Protein AF-A0AAP2HG99-F1 (afdb_monomer)

Radius of gyration: 21.65 Å; Cα contacts (8 Å, |Δi|>4): 70; chains: 1; bounding box: 64×40×66 Å

Sequence (108 aa):
MENLTDHTPEPSRGSPALRGFCLAWVVFIAAYWTVTSIDPIRNLFWRGYFFLAPPIAVVAVAGFFAVRGEKRFAGGMFAGLVSVMCVIVYLLFSLFFGNSQPIVNGWK

Structure (mmCIF, N/CA/C/O backbone):
data_AF-A0AAP2HG99-F1
#
_entry.id   AF-A0AAP2HG99-F1
#
loop_
_atom_site.group_PDB
_atom_site.id
_atom_site.type_symbol
_atom_site.label_atom_id
_atom_site.label_alt_i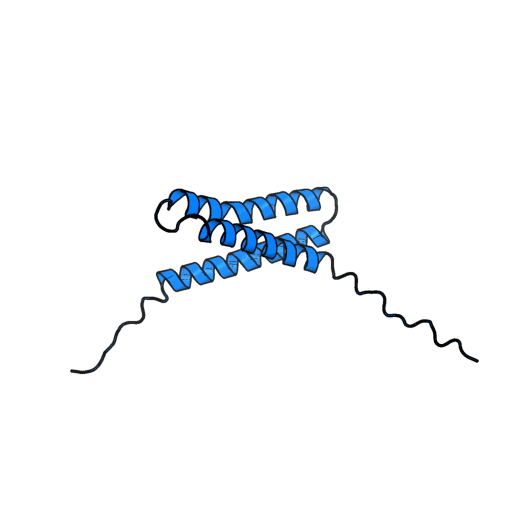d
_atom_site.label_comp_id
_atom_site.label_asym_id
_atom_site.label_entity_id
_atom_site.label_seq_id
_atom_site.pdbx_PDB_ins_code
_atom_site.Cartn_x
_atom_site.Cartn_y
_atom_site.Cartn_z
_atom_site.occupancy
_atom_site.B_iso_or_equiv
_atom_site.auth_seq_id
_atom_site.auth_comp_id
_atom_site.auth_asym_id
_atom_site.auth_atom_id
_atom_site.pdbx_PDB_model_num
ATOM 1 N N . MET A 1 1 ? -20.085 -29.067 43.316 1.00 38.84 1 MET A N 1
ATOM 2 C CA . MET A 1 1 ? -19.707 -29.362 41.920 1.00 38.84 1 MET A CA 1
ATOM 3 C C . MET A 1 1 ? -19.522 -28.027 41.237 1.00 38.84 1 MET A C 1
ATOM 5 O O . MET A 1 1 ? -20.507 -27.357 40.957 1.00 38.84 1 MET A O 1
ATOM 9 N N . GLU A 1 2 ? -18.275 -27.584 41.125 1.00 46.31 2 GLU A N 1
ATOM 10 C CA . GLU A 1 2 ? -17.932 -26.322 40.471 1.00 46.31 2 GLU A CA 1
ATOM 11 C C . GLU A 1 2 ? -18.121 -26.489 38.961 1.00 46.31 2 GLU A C 1
ATOM 13 O O . GLU A 1 2 ? -17.681 -27.473 38.365 1.00 46.31 2 GLU A O 1
ATOM 18 N N . ASN A 1 3 ? -18.878 -25.568 38.372 1.00 47.38 3 ASN A N 1
ATOM 19 C CA . ASN A 1 3 ? -19.303 -25.617 36.983 1.00 47.38 3 ASN A CA 1
ATOM 20 C C . ASN A 1 3 ? -18.139 -25.153 36.089 1.00 47.38 3 ASN A C 1
ATOM 22 O O . ASN A 1 3 ? -17.848 -23.966 36.005 1.00 47.38 3 ASN A O 1
ATOM 26 N N . LEU A 1 4 ? -17.440 -26.108 35.473 1.00 55.56 4 LEU A N 1
ATOM 27 C CA . LEU A 1 4 ? -16.191 -25.936 34.713 1.00 55.56 4 LEU A CA 1
ATOM 28 C C . LEU A 1 4 ? -16.381 -25.426 33.265 1.00 55.56 4 LEU A C 1
ATOM 30 O O . LEU A 1 4 ? -15.486 -25.570 32.437 1.00 55.56 4 LEU A O 1
ATOM 34 N N . THR A 1 5 ? -17.529 -24.835 32.925 1.00 56.38 5 THR A N 1
ATOM 35 C CA . THR A 1 5 ? -17.884 -24.465 31.539 1.00 56.38 5 THR A CA 1
ATOM 36 C C . THR A 1 5 ? -17.773 -22.970 31.215 1.00 56.38 5 THR A C 1
ATOM 38 O O . THR A 1 5 ? -18.548 -22.488 30.397 1.00 56.38 5 THR A O 1
ATOM 41 N N . ASP A 1 6 ? -16.833 -22.226 31.809 1.00 52.34 6 ASP A N 1
ATOM 42 C CA . ASP A 1 6 ? -16.727 -20.765 31.586 1.00 52.34 6 ASP A CA 1
ATOM 43 C C . ASP A 1 6 ? -15.407 -20.292 30.946 1.00 52.34 6 ASP A C 1
ATOM 45 O O . ASP A 1 6 ? -15.011 -19.133 31.040 1.00 52.34 6 ASP A O 1
ATOM 49 N N . HIS A 1 7 ? -14.695 -21.191 30.262 1.00 55.09 7 HIS A N 1
ATOM 50 C CA . HIS A 1 7 ? -13.483 -20.855 29.505 1.00 55.09 7 HIS A CA 1
ATOM 51 C C . HIS A 1 7 ? -13.533 -21.401 28.076 1.00 55.09 7 HIS A C 1
ATOM 53 O O . HIS A 1 7 ? -12.614 -22.068 27.607 1.00 55.09 7 HIS A O 1
ATOM 59 N N . THR A 1 8 ? -14.594 -21.090 27.333 1.00 56.25 8 THR A N 1
ATOM 60 C CA . THR A 1 8 ? -14.424 -20.936 25.883 1.00 56.25 8 THR A CA 1
ATOM 61 C C . THR A 1 8 ? -13.660 -19.633 25.660 1.00 56.25 8 THR A C 1
ATOM 63 O O . THR A 1 8 ? -14.222 -18.579 25.961 1.00 56.25 8 THR A O 1
ATOM 66 N N . PRO A 1 9 ? -12.399 -19.651 25.180 1.00 57.09 9 PRO A N 1
ATOM 67 C CA . PRO A 1 9 ? -11.739 -18.414 24.797 1.00 57.09 9 PRO A CA 1
ATOM 68 C C . PRO A 1 9 ? -12.617 -17.752 23.736 1.00 57.09 9 PRO A C 1
ATOM 70 O O . PRO A 1 9 ? -12.947 -18.384 22.727 1.00 57.09 9 PRO A O 1
ATOM 73 N N . GLU A 1 10 ? -13.044 -16.511 23.986 1.00 57.38 10 GLU A N 1
ATOM 74 C CA . GLU A 1 10 ? -13.715 -15.710 22.966 1.00 57.38 10 GLU A CA 1
ATOM 75 C C . GLU A 1 10 ? -12.909 -15.835 21.667 1.00 57.38 10 GLU A C 1
ATOM 77 O O . GLU A 1 10 ? -11.677 -15.701 21.706 1.00 57.38 10 GLU A O 1
ATOM 82 N N . PRO A 1 11 ? -13.552 -16.119 20.519 1.00 53.62 11 PRO A N 1
ATOM 83 C CA . PRO A 1 11 ? -12.837 -16.177 19.259 1.00 53.62 11 PRO A CA 1
ATOM 84 C C . PRO A 1 11 ? -12.150 -14.831 19.105 1.00 53.62 11 PRO A C 1
ATOM 86 O O . PRO A 1 11 ? -12.828 -13.801 19.080 1.00 53.62 11 PRO A O 1
ATOM 89 N N . SER A 1 12 ? -10.814 -14.840 19.089 1.00 56.53 12 SER A N 1
ATOM 90 C CA . SER A 1 12 ? -10.023 -13.620 19.082 1.00 56.53 12 SER A CA 1
ATOM 91 C C . SER A 1 12 ? -10.487 -12.780 17.896 1.00 56.53 12 SER A C 1
ATOM 93 O O . SER A 1 12 ? -10.215 -13.062 16.727 1.00 56.53 12 SER A O 1
ATOM 95 N N . ARG A 1 13 ? -11.304 -11.760 18.176 1.00 58.91 13 ARG A N 1
ATOM 96 C CA . ARG A 1 13 ? -11.701 -10.772 17.183 1.00 58.91 13 ARG A CA 1
ATOM 97 C C . ARG A 1 13 ? -10.414 -10.025 16.880 1.00 58.91 13 ARG A C 1
ATOM 99 O O . ARG A 1 13 ? -10.048 -9.104 17.604 1.00 58.91 13 ARG A O 1
ATOM 106 N N . GLY A 1 14 ? -9.680 -10.525 15.881 1.00 62.75 14 GLY A N 1
ATOM 107 C CA . GLY A 1 14 ? -8.355 -10.044 15.511 1.00 62.75 14 GLY A CA 1
ATOM 108 C C . GLY A 1 14 ? -8.342 -8.523 15.465 1.00 62.75 14 GLY A C 1
ATOM 109 O O . GLY A 1 14 ? -9.322 -7.910 15.029 1.00 62.75 14 GLY A O 1
ATOM 110 N N . SER A 1 15 ? -7.263 -7.924 15.975 1.00 80.06 15 SER A N 1
ATOM 111 C CA . SER A 1 15 ? -7.251 -6.495 16.266 1.00 80.06 15 SER A CA 1
ATOM 112 C C . SER A 1 15 ? -7.656 -5.685 15.020 1.00 80.06 15 SER A C 1
ATOM 114 O O . SER A 1 15 ? -7.202 -5.978 13.909 1.00 80.06 15 SER A O 1
ATOM 116 N N . PRO A 1 16 ? -8.526 -4.668 15.156 1.00 77.31 16 PRO A N 1
ATOM 117 C CA . PRO A 1 16 ? -8.982 -3.879 14.012 1.00 77.31 16 PRO A CA 1
ATOM 118 C C . PRO A 1 16 ? -7.817 -3.221 13.256 1.00 77.31 16 PRO A C 1
ATOM 120 O O . PRO A 1 16 ? -7.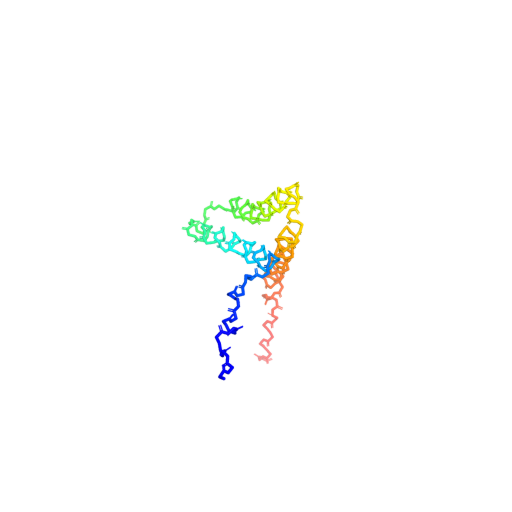889 -3.058 12.042 1.00 77.31 16 PRO A O 1
ATOM 123 N N . ALA A 1 17 ? -6.706 -2.931 13.939 1.00 77.75 17 ALA A N 1
ATOM 124 C CA . ALA A 1 17 ? -5.471 -2.478 13.304 1.00 77.75 17 ALA A CA 1
ATOM 125 C C . ALA A 1 17 ? -4.819 -3.564 12.425 1.00 77.75 17 ALA A C 1
ATOM 127 O O . ALA A 1 17 ? -4.425 -3.274 11.299 1.00 77.75 17 ALA A O 1
ATOM 128 N N . LEU A 1 18 ? -4.754 -4.820 12.886 1.00 80.88 18 LEU A N 1
ATOM 129 C CA . LEU A 1 18 ? -4.221 -5.934 12.093 1.00 80.88 18 LEU A CA 1
ATOM 130 C C . LEU A 1 18 ? -5.078 -6.190 10.849 1.00 80.88 18 LEU A C 1
ATOM 132 O O . LEU A 1 18 ? -4.548 -6.411 9.765 1.00 80.88 18 LEU A O 1
ATOM 136 N N . ARG A 1 19 ? -6.406 -6.090 10.981 1.00 82.44 19 ARG A N 1
ATOM 137 C CA . ARG A 1 19 ? -7.323 -6.192 9.838 1.00 82.44 19 ARG A CA 1
ATOM 138 C C . ARG A 1 19 ? -7.059 -5.105 8.800 1.00 82.44 19 ARG A C 1
ATOM 140 O O . ARG A 1 19 ? -6.955 -5.427 7.623 1.00 82.44 19 ARG A O 1
ATOM 147 N N . GLY A 1 20 ? -6.908 -3.850 9.230 1.00 80.31 20 GLY A N 1
ATOM 148 C CA . GLY A 1 20 ? -6.560 -2.743 8.334 1.00 80.31 20 GLY A CA 1
ATOM 149 C C . GLY A 1 20 ? -5.211 -2.957 7.640 1.00 80.31 20 GLY A C 1
ATOM 150 O O . GLY A 1 20 ? -5.099 -2.764 6.431 1.00 80.31 20 GLY A O 1
ATOM 151 N N . PHE A 1 21 ? -4.210 -3.437 8.382 1.00 82.31 21 PHE A N 1
ATOM 152 C CA . PHE A 1 21 ? -2.885 -3.758 7.848 1.00 82.31 21 PHE A CA 1
ATOM 153 C C . PHE A 1 21 ? -2.944 -4.846 6.770 1.00 82.31 21 PHE A C 1
AT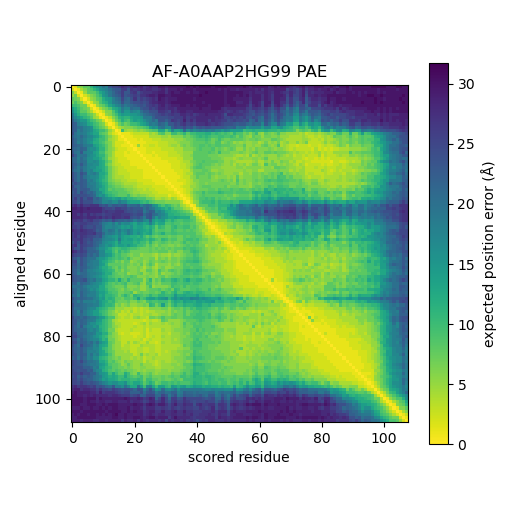OM 155 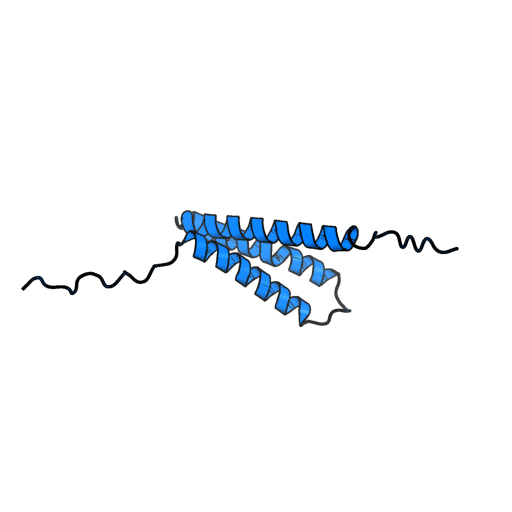O O . PHE A 1 21 ? -2.436 -4.656 5.665 1.00 82.31 21 PHE A O 1
ATOM 162 N N . CYS A 1 22 ? -3.607 -5.971 7.057 1.00 83.19 22 CYS A N 1
ATOM 163 C CA . CYS A 1 22 ? -3.772 -7.057 6.093 1.00 83.19 22 CYS A CA 1
ATOM 164 C C . CYS A 1 22 ? -4.546 -6.602 4.854 1.00 83.19 22 CYS A C 1
ATOM 166 O O . CYS A 1 22 ? -4.212 -7.003 3.744 1.00 83.19 22 CYS A O 1
ATOM 168 N N . LEU A 1 23 ? -5.554 -5.745 5.022 1.00 82.69 23 LEU A N 1
ATOM 169 C CA . LEU A 1 23 ? -6.370 -5.272 3.909 1.00 82.69 23 LEU A CA 1
ATOM 170 C C . LEU A 1 23 ? -5.562 -4.398 2.939 1.00 82.69 23 LEU A C 1
ATOM 172 O O . LEU A 1 23 ? -5.702 -4.557 1.728 1.00 82.69 23 LEU A O 1
ATOM 176 N N . ALA A 1 24 ? -4.655 -3.557 3.445 1.00 82.75 24 ALA A N 1
ATOM 177 C CA . ALA A 1 24 ? -3.718 -2.807 2.604 1.00 82.75 24 ALA A CA 1
ATOM 178 C C . ALA A 1 24 ? -2.824 -3.739 1.762 1.00 82.75 24 ALA A C 1
ATOM 180 O O . ALA A 1 24 ? -2.637 -3.513 0.566 1.00 82.75 24 ALA A O 1
ATOM 181 N N . TRP A 1 25 ? -2.334 -4.828 2.361 1.00 81.56 25 TRP A N 1
ATOM 182 C CA . TRP A 1 25 ? -1.543 -5.845 1.665 1.00 81.56 25 TRP A CA 1
ATOM 183 C C . TRP A 1 25 ? -2.338 -6.614 0.608 1.00 81.56 25 TRP A C 1
ATOM 185 O O . TRP A 1 25 ? -1.839 -6.825 -0.494 1.00 81.56 25 TRP A O 1
ATOM 195 N N . VAL A 1 26 ? -3.582 -6.996 0.904 1.00 84.81 26 VAL A N 1
ATOM 196 C CA . VAL A 1 26 ? -4.454 -7.687 -0.060 1.00 84.81 26 VAL A CA 1
ATOM 197 C C . VAL A 1 26 ? -4.722 -6.806 -1.279 1.00 84.81 26 VAL A C 1
ATOM 199 O O . VAL A 1 26 ? -4.614 -7.287 -2.405 1.00 84.81 26 VAL A O 1
ATOM 202 N N . VAL A 1 27 ? -5.009 -5.516 -1.073 1.00 83.25 27 VAL A N 1
ATOM 203 C CA . VAL A 1 27 ? -5.204 -4.556 -2.173 1.00 83.25 27 VAL A CA 1
ATOM 204 C C . VAL A 1 27 ? -3.947 -4.457 -3.036 1.00 83.25 27 VAL A C 1
ATOM 206 O O . VAL A 1 27 ? -4.042 -4.496 -4.262 1.00 83.25 27 VAL A O 1
ATOM 209 N N . PHE A 1 28 ? -2.772 -4.378 -2.410 1.00 80.88 28 PHE A N 1
ATOM 210 C CA . PHE A 1 28 ? -1.504 -4.329 -3.130 1.00 80.88 28 PHE A CA 1
ATOM 211 C C . PHE A 1 28 ? -1.245 -5.599 -3.955 1.00 80.88 28 PHE A C 1
ATOM 213 O O . PHE A 1 28 ? -0.949 -5.499 -5.143 1.00 80.88 28 PHE A O 1
ATOM 220 N N . ILE A 1 29 ? -1.407 -6.787 -3.363 1.00 81.44 29 ILE A N 1
ATOM 221 C CA . ILE A 1 29 ? -1.185 -8.072 -4.048 1.00 81.44 29 ILE A CA 1
ATOM 222 C C . ILE A 1 29 ? -2.167 -8.249 -5.208 1.00 81.44 29 ILE A C 1
ATOM 224 O O . ILE A 1 29 ? -1.755 -8.632 -6.300 1.00 81.44 29 ILE A O 1
ATOM 228 N N . ALA A 1 30 ? -3.449 -7.944 -4.995 1.00 81.81 30 ALA A N 1
ATOM 229 C CA . ALA A 1 30 ? -4.469 -8.053 -6.033 1.00 81.81 30 ALA A CA 1
ATOM 230 C C . ALA A 1 30 ? -4.163 -7.129 -7.218 1.00 81.81 30 ALA A C 1
ATOM 232 O O . ALA A 1 30 ? -4.225 -7.562 -8.366 1.00 81.81 30 ALA A O 1
ATOM 233 N N . ALA A 1 31 ? -3.781 -5.878 -6.946 1.00 76.25 31 ALA A N 1
ATOM 234 C CA . ALA A 1 31 ? -3.419 -4.935 -7.994 1.00 76.25 31 ALA A CA 1
ATOM 235 C C . ALA A 1 31 ? -2.109 -5.307 -8.702 1.00 76.25 31 ALA A C 1
ATOM 237 O O . ALA A 1 31 ? -1.987 -5.133 -9.908 1.00 76.25 31 ALA A O 1
ATOM 238 N N . TYR A 1 32 ? -1.127 -5.849 -7.982 1.00 72.94 32 TYR A N 1
ATOM 239 C CA . TYR A 1 32 ? 0.093 -6.352 -8.605 1.00 72.94 32 TYR A CA 1
ATOM 240 C C . TYR A 1 32 ? -0.204 -7.542 -9.530 1.00 72.94 32 TYR A C 1
ATOM 242 O O . TYR A 1 32 ? 0.263 -7.574 -10.667 1.00 72.94 32 TYR A O 1
ATOM 250 N N . TRP A 1 33 ? -1.041 -8.481 -9.079 1.00 75.81 33 TRP A N 1
ATOM 251 C CA . TRP A 1 33 ? -1.430 -9.661 -9.849 1.00 75.81 33 TRP A CA 1
ATOM 252 C C . TRP A 1 33 ? -2.167 -9.308 -11.146 1.00 75.81 33 TRP A C 1
ATOM 254 O O . TRP A 1 33 ? -1.871 -9.872 -12.206 1.00 75.81 33 TRP A O 1
ATOM 264 N N . THR A 1 34 ? -3.108 -8.359 -11.095 1.00 71.94 34 THR A N 1
ATOM 265 C CA . THR A 1 34 ? -3.829 -7.896 -12.293 1.00 71.94 34 THR A CA 1
ATOM 266 C C . THR A 1 34 ? -2.889 -7.263 -13.315 1.00 71.94 34 THR A C 1
ATOM 268 O O . THR A 1 34 ? -3.073 -7.453 -14.510 1.00 71.94 34 THR A O 1
ATOM 271 N N . VAL A 1 35 ? -1.830 -6.582 -12.876 1.00 65.31 35 VAL A N 1
ATOM 272 C CA . VAL A 1 35 ? -0.815 -6.019 -13.780 1.00 65.31 35 VAL A CA 1
ATOM 273 C C . VAL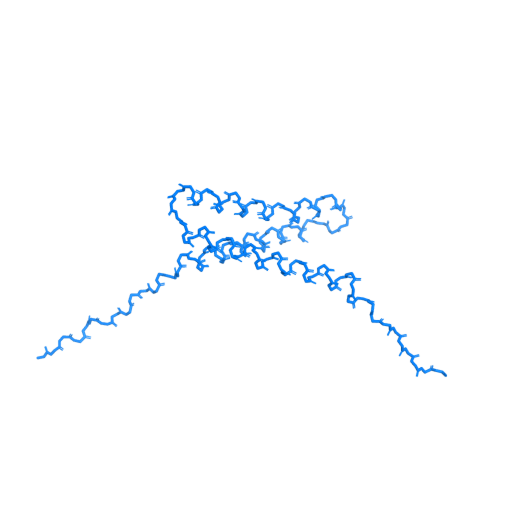 A 1 35 ? 0.037 -7.104 -14.412 1.00 65.31 35 VAL A C 1
ATOM 275 O O . VAL A 1 35 ? 0.276 -7.073 -15.613 1.00 65.31 35 VAL A O 1
ATOM 278 N N . THR A 1 36 ? 0.507 -8.071 -13.623 1.00 65.44 36 THR A N 1
ATOM 279 C CA . THR A 1 36 ? 1.372 -9.141 -14.140 1.00 65.44 36 THR A CA 1
ATOM 280 C C . THR A 1 36 ? 0.644 -10.106 -15.072 1.00 65.44 36 THR A C 1
ATOM 282 O O . THR A 1 36 ? 1.293 -10.783 -15.862 1.00 65.44 36 THR A O 1
ATOM 285 N N . SER A 1 37 ? -0.688 -10.168 -14.994 1.00 67.06 37 SER A N 1
ATOM 286 C CA . SER A 1 37 ? -1.519 -11.000 -15.873 1.00 67.06 37 SER A CA 1
ATOM 287 C C . SER A 1 37 ? -1.893 -10.317 -17.195 1.00 67.06 37 SER A C 1
ATOM 289 O O . SER A 1 37 ? -2.248 -11.012 -18.144 1.00 67.06 37 SER A O 1
ATOM 291 N N . ILE A 1 38 ? -1.775 -8.987 -17.294 1.00 64.56 38 ILE A N 1
ATOM 292 C CA . ILE A 1 38 ? -2.049 -8.218 -18.515 1.00 64.56 38 ILE A CA 1
ATOM 293 C C . ILE A 1 38 ? -0.712 -7.898 -19.205 1.00 64.56 38 ILE A C 1
ATOM 295 O O . ILE A 1 38 ? -0.032 -6.946 -18.843 1.00 64.56 38 ILE A O 1
ATOM 299 N N . ASP A 1 39 ? -0.340 -8.734 -20.178 1.00 55.12 39 ASP A N 1
ATOM 300 C CA . ASP A 1 39 ? 0.765 -8.611 -21.149 1.00 55.12 39 ASP A CA 1
ATOM 301 C C . ASP A 1 39 ? 1.997 -7.735 -20.771 1.00 55.12 39 ASP A C 1
ATOM 303 O O . ASP A 1 39 ? 1.959 -6.501 -20.868 1.00 55.12 39 ASP A O 1
ATOM 307 N N . PRO A 1 40 ? 3.169 -8.340 -20.478 1.00 55.09 40 PRO A N 1
ATOM 308 C CA . PRO A 1 40 ? 4.339 -7.641 -19.929 1.00 55.09 40 PRO A CA 1
ATOM 309 C C . PRO A 1 40 ? 5.049 -6.662 -20.886 1.00 55.09 40 PRO A C 1
ATOM 311 O O . PRO A 1 40 ? 5.905 -5.897 -20.442 1.00 55.09 40 PRO A O 1
ATOM 314 N N . ILE A 1 41 ? 4.729 -6.669 -22.185 1.00 53.97 41 ILE A N 1
ATOM 315 C CA . ILE A 1 41 ? 5.527 -5.989 -23.224 1.00 53.97 41 ILE A CA 1
ATOM 316 C C . ILE A 1 41 ? 4.941 -4.632 -23.646 1.00 53.97 41 ILE A C 1
ATOM 318 O O . ILE A 1 41 ? 5.684 -3.760 -24.093 1.00 53.97 41 ILE A O 1
ATOM 322 N N . ARG A 1 42 ? 3.626 -4.404 -23.516 1.00 52.94 42 ARG A N 1
ATOM 323 C CA . ARG A 1 42 ? 2.976 -3.301 -24.251 1.00 52.94 42 ARG A CA 1
ATOM 324 C C . ARG A 1 42 ? 2.755 -1.988 -23.513 1.00 52.94 42 ARG A C 1
ATOM 326 O O . ARG A 1 42 ? 2.425 -1.020 -24.184 1.00 52.94 42 ARG A O 1
ATOM 333 N N . ASN A 1 43 ? 2.942 -1.886 -22.196 1.00 56.00 43 ASN A N 1
ATOM 334 C CA . ASN A 1 43 ? 2.496 -0.674 -21.501 1.00 56.00 43 ASN A CA 1
ATOM 335 C C . ASN A 1 43 ? 3.364 -0.244 -20.310 1.00 56.00 43 ASN A C 1
ATOM 337 O O . ASN A 1 43 ? 2.980 -0.400 -19.151 1.00 56.00 43 ASN A O 1
ATOM 341 N N . LEU A 1 44 ? 4.487 0.428 -20.591 1.00 61.28 44 LEU A N 1
ATOM 342 C CA . LEU A 1 44 ? 5.218 1.210 -19.579 1.00 61.28 44 LEU A CA 1
ATOM 343 C C . LEU A 1 44 ? 4.297 2.218 -18.860 1.00 61.28 44 LEU A C 1
ATOM 345 O O . LEU A 1 44 ? 4.404 2.404 -17.650 1.00 61.28 44 LEU A O 1
ATOM 349 N N . PHE A 1 45 ? 3.361 2.823 -19.601 1.00 61.34 45 PHE A N 1
ATOM 350 C CA . PHE A 1 45 ? 2.406 3.801 -19.076 1.00 61.34 45 PHE A CA 1
ATOM 351 C C . PHE A 1 45 ? 1.458 3.192 -18.030 1.00 61.34 45 PHE A C 1
ATOM 353 O O . PHE A 1 45 ? 1.299 3.735 -16.937 1.00 61.34 45 PHE A O 1
ATOM 360 N N . TRP A 1 46 ? 0.889 2.016 -18.316 1.00 61.91 46 TRP A N 1
ATOM 361 C CA . TRP A 1 46 ? 0.026 1.320 -17.357 1.00 61.91 46 TRP A CA 1
ATOM 362 C C . TRP A 1 46 ? 0.812 0.806 -16.155 1.00 61.91 46 TRP A C 1
ATOM 364 O O . TRP A 1 46 ? 0.311 0.849 -15.037 1.00 61.91 46 TRP A O 1
ATOM 374 N N . ARG A 1 47 ? 2.068 0.391 -16.354 1.00 63.06 47 ARG A N 1
ATOM 375 C CA . ARG A 1 47 ? 2.934 -0.071 -15.265 1.00 63.06 47 ARG A CA 1
ATOM 376 C C . ARG A 1 47 ? 3.179 1.025 -14.222 1.00 63.06 47 ARG A C 1
ATOM 378 O O . ARG A 1 47 ? 3.137 0.733 -13.033 1.00 63.06 47 ARG A O 1
ATOM 385 N N . GLY A 1 48 ? 3.364 2.277 -14.653 1.00 63.84 48 GLY A N 1
ATOM 386 C CA . GLY A 1 48 ? 3.466 3.433 -13.753 1.00 63.84 48 GLY A CA 1
ATOM 387 C C . GLY A 1 48 ? 2.142 3.777 -13.061 1.00 63.84 48 GLY A C 1
ATOM 388 O O . GLY A 1 48 ? 2.115 4.003 -11.852 1.00 63.84 48 GLY A O 1
ATOM 389 N N . TYR A 1 49 ? 1.028 3.747 -13.800 1.00 63.88 49 TYR A N 1
ATOM 390 C CA . TYR A 1 49 ? -0.298 4.032 -13.243 1.00 63.88 49 TYR A CA 1
ATOM 391 C C . TYR A 1 49 ? -0.702 3.020 -12.163 1.00 63.88 49 TYR A C 1
ATOM 393 O O . TYR A 1 49 ? -1.147 3.396 -11.082 1.00 63.88 49 TYR A O 1
ATOM 401 N N . PHE A 1 50 ? -0.472 1.731 -12.406 1.00 63.34 50 PHE A N 1
ATOM 402 C CA . PHE A 1 50 ? -0.773 0.675 -11.443 1.00 63.34 50 PHE A CA 1
ATOM 403 C C . PHE A 1 50 ? 0.229 0.561 -10.295 1.00 63.34 50 PHE A C 1
ATOM 405 O O . PHE A 1 50 ? -0.061 -0.092 -9.298 1.00 63.34 50 PHE A O 1
ATOM 412 N N . PHE A 1 51 ? 1.386 1.207 -10.394 1.00 65.50 51 PHE A N 1
ATOM 413 C CA . PHE A 1 51 ? 2.285 1.356 -9.258 1.00 65.50 51 PHE A CA 1
ATOM 414 C C . PHE A 1 51 ? 1.758 2.401 -8.263 1.00 65.50 51 PHE A C 1
ATOM 416 O O . PHE A 1 51 ? 1.877 2.223 -7.052 1.00 65.50 51 PHE A O 1
ATOM 423 N N . LEU A 1 52 ? 1.125 3.468 -8.769 1.00 67.06 52 LEU A N 1
ATOM 424 C CA . LEU A 1 52 ? 0.555 4.550 -7.957 1.00 67.06 52 LEU A CA 1
ATOM 425 C C . LEU A 1 52 ? -0.891 4.301 -7.504 1.00 67.06 52 LEU A C 1
ATOM 427 O O . LEU A 1 52 ? -1.287 4.775 -6.439 1.00 67.06 52 LEU A O 1
ATOM 431 N N . ALA A 1 53 ? -1.690 3.576 -8.288 1.00 70.19 53 ALA A N 1
ATOM 432 C CA . ALA A 1 53 ? -3.111 3.377 -8.009 1.00 70.19 53 ALA A CA 1
ATOM 433 C C . ALA A 1 53 ? -3.402 2.641 -6.680 1.00 70.19 53 ALA A C 1
ATOM 435 O O . ALA A 1 53 ? -4.274 3.105 -5.943 1.00 70.19 53 ALA A O 1
ATOM 436 N N . PRO A 1 54 ? -2.693 1.556 -6.302 1.00 72.69 54 PRO A N 1
ATOM 437 C CA . PRO A 1 54 ? -2.954 0.849 -5.047 1.00 72.69 54 PRO A CA 1
ATOM 438 C C . PRO A 1 54 ? -2.659 1.710 -3.809 1.00 72.69 54 PRO A C 1
ATOM 440 O O . PRO A 1 54 ? -3.514 1.767 -2.924 1.00 72.69 54 PRO A O 1
ATOM 443 N N . PRO A 1 55 ? -1.532 2.450 -3.740 1.00 73.19 55 PRO A N 1
ATOM 444 C CA . PRO A 1 55 ? -1.287 3.404 -2.662 1.00 73.19 55 PRO A CA 1
ATOM 445 C C . PRO A 1 55 ? -2.383 4.459 -2.528 1.00 73.19 55 PRO A C 1
ATOM 447 O O . PRO A 1 55 ? -2.878 4.692 -1.428 1.00 73.19 55 PRO A O 1
ATOM 450 N N . ILE A 1 56 ? -2.812 5.056 -3.646 1.00 77.62 56 ILE A N 1
ATOM 451 C CA . ILE A 1 56 ? -3.867 6.078 -3.659 1.00 77.62 56 ILE A CA 1
ATOM 452 C C . ILE A 1 56 ? -5.198 5.495 -3.169 1.00 77.62 56 ILE A C 1
ATOM 454 O O . ILE A 1 56 ? -5.870 6.110 -2.340 1.00 77.62 56 ILE A O 1
ATOM 458 N N . ALA A 1 57 ? -5.563 4.296 -3.629 1.00 75.81 57 ALA A N 1
ATOM 45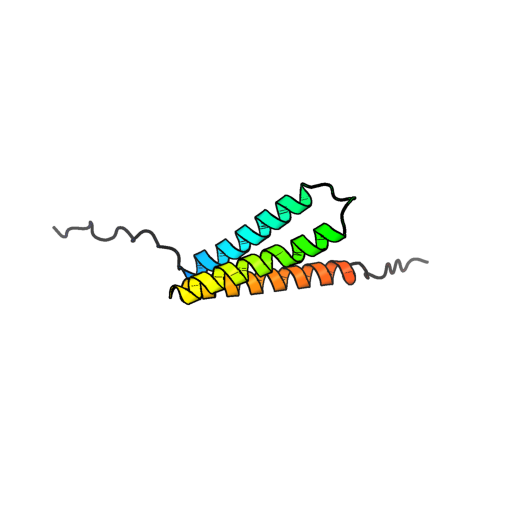9 C CA . ALA A 1 57 ? -6.775 3.611 -3.195 1.00 75.81 57 ALA A CA 1
ATOM 460 C C . ALA A 1 57 ? -6.753 3.326 -1.685 1.00 75.81 57 ALA A C 1
ATOM 462 O O . ALA A 1 57 ? -7.732 3.595 -0.991 1.00 75.81 57 ALA A O 1
ATOM 463 N N . VAL A 1 58 ? -5.624 2.851 -1.151 1.00 77.56 58 VAL A N 1
ATOM 464 C CA . VAL A 1 58 ? -5.469 2.601 0.289 1.00 77.56 58 VAL A CA 1
ATOM 465 C C . VAL A 1 58 ? -5.569 3.900 1.094 1.00 77.56 58 VAL A C 1
ATOM 467 O O . VAL A 1 58 ? -6.241 3.901 2.122 1.00 77.56 58 VAL A O 1
ATOM 470 N N . VAL A 1 59 ? -4.991 5.013 0.625 1.00 78.69 59 VAL A N 1
ATOM 471 C CA . VAL A 1 59 ? -5.125 6.331 1.279 1.00 78.69 59 VAL A CA 1
ATOM 472 C C . VAL A 1 59 ? -6.577 6.810 1.282 1.00 78.69 59 VAL A C 1
ATOM 474 O O . VAL A 1 59 ? -7.067 7.250 2.321 1.00 78.69 59 VAL A O 1
ATOM 477 N N . ALA A 1 60 ? -7.284 6.699 0.155 1.00 81.19 60 ALA A N 1
ATOM 478 C CA . ALA A 1 60 ? -8.682 7.110 0.054 1.00 81.19 60 ALA A CA 1
ATOM 479 C C . ALA A 1 60 ? -9.585 6.289 0.989 1.00 81.19 60 ALA A C 1
ATOM 481 O O . ALA A 1 60 ? -10.408 6.848 1.717 1.00 81.19 60 ALA A O 1
ATOM 482 N N . VAL A 1 61 ? -9.390 4.967 1.026 1.00 79.69 61 VAL A N 1
ATOM 483 C CA . VAL A 1 61 ? -10.150 4.064 1.899 1.00 79.69 61 VAL A CA 1
ATOM 484 C C . VAL A 1 61 ? -9.808 4.317 3.370 1.00 79.69 61 VAL A C 1
ATOM 486 O O . VAL A 1 61 ? -10.713 4.471 4.188 1.00 79.69 61 VAL A O 1
ATOM 489 N N . ALA A 1 62 ? -8.526 4.448 3.718 1.00 74.62 62 ALA A N 1
ATOM 490 C CA . ALA A 1 62 ? -8.108 4.771 5.081 1.00 74.62 62 ALA A CA 1
ATOM 491 C C . ALA A 1 62 ? -8.666 6.129 5.546 1.00 74.62 62 ALA A C 1
ATOM 493 O O . ALA A 1 62 ? -9.152 6.240 6.672 1.00 74.62 62 ALA A O 1
ATOM 494 N N . GLY A 1 63 ? -8.667 7.142 4.672 1.00 77.44 63 GLY A N 1
ATOM 495 C CA . GLY A 1 63 ? -9.267 8.451 4.932 1.00 77.44 63 GLY A CA 1
ATOM 496 C C . GLY A 1 63 ? -10.775 8.367 5.180 1.00 77.44 63 GLY A C 1
ATOM 497 O O . GLY A 1 63 ? -11.276 8.946 6.143 1.00 77.44 63 GLY A O 1
ATOM 498 N N . PHE A 1 64 ? -11.498 7.576 4.386 1.00 81.88 64 PHE A N 1
ATOM 499 C CA . PHE A 1 64 ? -12.931 7.346 4.580 1.00 81.88 64 PHE A CA 1
ATOM 500 C C . PHE A 1 64 ? -13.248 6.704 5.940 1.00 81.88 64 PHE A C 1
ATOM 502 O O . PHE A 1 64 ? -14.144 7.161 6.654 1.00 81.88 64 PHE A O 1
ATOM 509 N N . PHE A 1 65 ? -12.482 5.688 6.345 1.00 76.94 65 PHE A N 1
ATOM 510 C CA . PHE A 1 65 ? -12.644 5.051 7.657 1.00 76.94 65 PHE A CA 1
ATOM 511 C C . PHE A 1 65 ? -12.230 5.962 8.819 1.00 76.94 65 PHE A C 1
ATOM 513 O O . PHE A 1 65 ? -12.856 5.927 9.880 1.00 76.94 65 PHE A O 1
ATOM 520 N N . ALA A 1 66 ? -11.233 6.828 8.620 1.00 76.75 66 ALA A N 1
ATOM 521 C CA . ALA A 1 66 ? -10.859 7.837 9.606 1.00 76.75 66 ALA A CA 1
ATOM 522 C C . ALA A 1 66 ? -12.000 8.838 9.857 1.00 76.75 66 ALA A C 1
ATOM 524 O O . ALA A 1 66 ? -12.300 9.136 11.014 1.00 76.75 66 ALA A O 1
ATOM 525 N N . VAL A 1 67 ? -12.680 9.294 8.797 1.00 82.94 67 VAL A N 1
ATOM 526 C CA . VAL A 1 67 ? -13.844 10.196 8.895 1.00 82.94 67 VAL A CA 1
ATOM 527 C C . VAL A 1 67 ? -15.043 9.506 9.557 1.00 82.94 67 VAL A C 1
ATOM 529 O O . VAL A 1 67 ? -15.777 10.143 10.307 1.00 82.94 67 VAL A O 1
ATOM 532 N N . ARG A 1 68 ? -15.207 8.190 9.370 1.00 79.44 68 ARG A N 1
ATOM 533 C CA . ARG A 1 68 ? -16.234 7.380 10.057 1.00 79.44 68 ARG A CA 1
ATOM 534 C C . ARG A 1 68 ? -15.931 7.076 11.530 1.00 79.44 68 ARG A C 1
ATOM 536 O O . ARG A 1 68 ? -16.735 6.430 12.192 1.00 79.44 68 ARG A O 1
ATOM 543 N N . GLY A 1 69 ? -14.795 7.536 12.059 1.00 78.06 69 GLY A N 1
ATOM 544 C CA . GLY A 1 69 ? -14.414 7.344 13.461 1.00 78.06 69 GLY A CA 1
ATOM 545 C C . GLY A 1 69 ? -13.675 6.034 13.751 1.00 78.06 69 GLY A C 1
ATOM 546 O O . GLY A 1 69 ? -13.260 5.806 14.889 1.00 78.06 69 GLY A O 1
ATOM 547 N N . GLU A 1 70 ? -13.402 5.203 12.741 1.00 79.94 70 GLU A N 1
ATOM 548 C CA . GLU A 1 70 ? -12.675 3.935 12.882 1.00 79.94 70 GLU A CA 1
ATOM 549 C C . GLU A 1 70 ? -11.149 4.137 12.873 1.00 79.94 70 GLU A C 1
ATOM 551 O O . GLU A 1 70 ? -10.396 3.533 12.105 1.00 79.94 70 GLU A O 1
ATOM 556 N N . LYS A 1 71 ? -10.660 4.993 13.778 1.00 78.62 71 LYS A N 1
ATOM 557 C CA . LYS A 1 71 ? -9.257 5.448 13.827 1.00 78.62 71 LYS A CA 1
ATOM 558 C C . LYS A 1 71 ? -8.241 4.304 13.939 1.00 78.62 71 LYS A C 1
ATOM 560 O O . LYS A 1 71 ? -7.163 4.382 13.358 1.00 78.62 71 LYS A O 1
ATOM 565 N N . ARG A 1 72 ? -8.578 3.229 14.666 1.00 76.69 72 ARG A N 1
ATOM 566 C CA . ARG A 1 72 ? -7.700 2.054 14.844 1.00 76.69 72 ARG A CA 1
ATOM 567 C C . A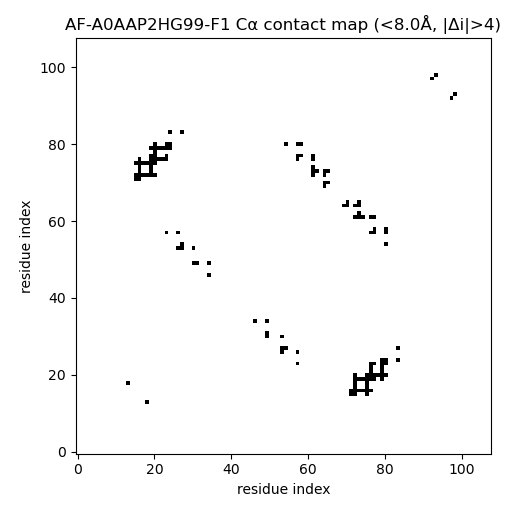RG A 1 72 ? -7.561 1.225 13.563 1.00 76.69 72 ARG A C 1
ATOM 569 O O . ARG A 1 72 ? -6.476 0.728 13.287 1.00 76.69 72 ARG A O 1
ATOM 576 N N . PHE A 1 73 ? -8.635 1.096 12.784 1.00 77.94 73 PHE A N 1
ATOM 577 C CA . PHE A 1 73 ? -8.623 0.390 11.503 1.00 77.94 73 PHE A CA 1
ATOM 578 C C . PHE A 1 73 ? -7.895 1.211 10.433 1.00 77.94 73 PHE A C 1
ATOM 580 O O . PHE A 1 73 ? -6.989 0.699 9.776 1.00 77.94 73 PHE A O 1
ATOM 587 N N . ALA A 1 74 ? -8.198 2.511 10.348 1.00 78.06 74 ALA A N 1
ATOM 588 C CA . ALA A 1 74 ? -7.501 3.441 9.461 1.00 78.06 74 ALA A CA 1
ATOM 589 C C . ALA A 1 74 ? -5.992 3.490 9.757 1.00 78.06 74 ALA A C 1
ATOM 591 O O . ALA A 1 74 ? -5.181 3.399 8.839 1.00 78.06 74 ALA A O 1
ATOM 592 N N . GLY A 1 75 ? -5.602 3.544 11.037 1.00 79.62 75 GLY A N 1
ATOM 593 C CA . GLY A 1 75 ? -4.197 3.474 11.451 1.00 79.62 75 GLY A CA 1
ATOM 594 C C . GLY A 1 75 ? -3.508 2.180 11.010 1.00 79.62 75 GLY A C 1
ATOM 595 O O . GLY A 1 75 ? -2.377 2.219 10.533 1.00 79.62 75 GLY A O 1
ATOM 596 N N . GLY A 1 76 ? -4.212 1.046 11.084 1.00 81.75 76 GLY A N 1
ATOM 597 C CA . GLY A 1 76 ? -3.748 -0.229 10.537 1.00 81.75 76 GLY A CA 1
ATOM 598 C C . GLY A 1 76 ? -3.506 -0.182 9.028 1.00 81.75 76 GLY A C 1
ATOM 599 O O . GLY A 1 76 ? -2.463 -0.632 8.558 1.00 81.75 76 GLY A O 1
ATOM 600 N N . MET A 1 77 ? -4.431 0.416 8.272 1.00 83.38 77 MET A N 1
ATOM 601 C CA . MET A 1 77 ? -4.277 0.603 6.825 1.00 83.38 77 MET A CA 1
ATOM 602 C C . MET A 1 77 ? -3.087 1.503 6.476 1.00 83.38 77 MET A C 1
ATOM 604 O O . MET A 1 77 ? -2.331 1.174 5.566 1.00 83.38 77 MET A O 1
ATOM 608 N N . PHE A 1 78 ? -2.871 2.597 7.216 1.00 82.81 78 PHE A N 1
ATOM 609 C CA . PHE A 1 78 ? -1.700 3.460 7.028 1.00 82.81 78 PHE A CA 1
ATOM 610 C C . PHE A 1 78 ? -0.390 2.734 7.348 1.00 82.81 78 PHE A C 1
ATOM 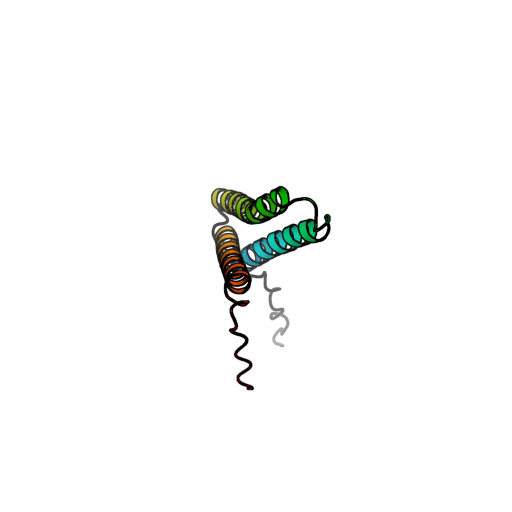612 O O . PHE A 1 78 ? 0.559 2.830 6.576 1.00 82.81 78 PHE A O 1
ATOM 619 N N . ALA A 1 79 ? -0.336 1.965 8.438 1.00 83.75 79 ALA A N 1
ATOM 620 C CA . ALA A 1 79 ? 0.838 1.157 8.765 1.00 83.75 79 ALA A CA 1
ATOM 621 C C . ALA A 1 79 ? 1.129 0.108 7.674 1.00 83.75 79 ALA A C 1
ATOM 623 O O . ALA A 1 79 ? 2.281 -0.078 7.280 1.00 83.75 79 ALA A O 1
ATOM 624 N N . GLY A 1 80 ? 0.082 -0.531 7.141 1.00 84.25 80 GLY A N 1
ATOM 625 C CA . GLY A 1 80 ? 0.186 -1.458 6.012 1.00 84.25 80 GLY A CA 1
ATOM 626 C C . GLY A 1 80 ? 0.702 -0.778 4.749 1.00 84.25 80 GLY A C 1
ATOM 627 O O . GLY A 1 80 ? 1.608 -1.292 4.099 1.00 84.25 80 GLY A O 1
ATOM 628 N N . LEU A 1 81 ? 0.199 0.420 4.449 1.00 84.62 81 LEU A N 1
ATOM 629 C CA . LEU A 1 81 ? 0.655 1.221 3.319 1.00 84.62 81 LEU A CA 1
ATOM 630 C C . LEU A 1 81 ? 2.139 1.585 3.426 1.00 84.62 81 LEU A C 1
ATOM 632 O O . LEU A 1 81 ? 2.877 1.406 2.461 1.00 84.62 81 LEU A O 1
ATOM 636 N N . VAL A 1 82 ? 2.590 2.065 4.588 1.00 87.00 82 VAL A N 1
ATOM 637 C CA . VAL A 1 82 ? 4.005 2.404 4.818 1.00 87.00 82 VAL A CA 1
ATOM 638 C C . VAL A 1 82 ? 4.886 1.168 4.637 1.00 87.00 82 VAL A C 1
ATOM 640 O O . VAL A 1 82 ? 5.908 1.241 3.959 1.00 87.00 82 VAL A O 1
ATOM 643 N N . SER A 1 83 ? 4.462 0.017 5.164 1.00 87.50 83 SER A N 1
ATOM 644 C CA . SER A 1 83 ? 5.165 -1.255 4.974 1.00 87.50 83 SER A CA 1
ATOM 645 C C . SER A 1 83 ? 5.289 -1.632 3.492 1.00 87.50 83 SER A C 1
ATOM 647 O O . SER A 1 83 ? 6.383 -1.969 3.039 1.00 87.50 83 SER A O 1
ATOM 649 N N . VAL A 1 84 ? 4.207 -1.506 2.719 1.00 83.44 84 VAL A N 1
ATOM 650 C CA . VAL A 1 84 ? 4.215 -1.750 1.268 1.00 83.44 84 VAL A CA 1
ATOM 651 C C . VAL A 1 84 ? 5.166 -0.781 0.557 1.00 83.44 84 VAL A C 1
ATOM 653 O O . VAL A 1 84 ? 5.956 -1.212 -0.281 1.00 83.44 84 VAL A O 1
ATOM 656 N N . MET A 1 85 ? 5.159 0.507 0.917 1.00 83.31 85 MET A N 1
ATOM 657 C CA . MET A 1 85 ? 6.082 1.497 0.344 1.00 83.31 85 MET A CA 1
ATOM 658 C C . MET A 1 85 ? 7.545 1.141 0.618 1.00 83.31 85 MET A C 1
ATOM 660 O O . MET A 1 85 ? 8.367 1.224 -0.291 1.00 83.31 85 MET A O 1
ATOM 664 N N . CYS A 1 86 ? 7.878 0.686 1.829 1.00 84.69 86 CYS A N 1
ATOM 665 C CA . CYS A 1 86 ? 9.230 0.230 2.150 1.00 84.69 86 CYS A CA 1
ATOM 666 C C . CYS A 1 86 ? 9.660 -0.955 1.276 1.00 84.69 86 CYS A C 1
ATOM 668 O O . CYS A 1 86 ? 10.776 -0.955 0.761 1.00 84.69 86 CYS A O 1
ATOM 670 N N . VAL A 1 87 ? 8.779 -1.940 1.068 1.00 82.62 87 VAL A N 1
ATOM 671 C CA . VAL A 1 87 ? 9.066 -3.100 0.206 1.00 82.62 87 VAL A CA 1
ATOM 672 C C . VAL A 1 87 ? 9.269 -2.671 -1.241 1.00 82.62 87 VAL A C 1
ATOM 674 O O . VAL A 1 87 ? 10.202 -3.123 -1.896 1.00 82.62 87 VAL A O 1
ATOM 677 N N . ILE A 1 88 ? 8.442 -1.754 -1.732 1.00 80.62 88 ILE A N 1
ATOM 678 C CA . ILE A 1 88 ? 8.584 -1.196 -3.071 1.00 80.62 88 ILE A CA 1
ATOM 679 C C . ILE A 1 88 ? 9.931 -0.485 -3.241 1.00 80.62 88 ILE A C 1
ATOM 681 O O . ILE A 1 88 ? 10.640 -0.744 -4.212 1.0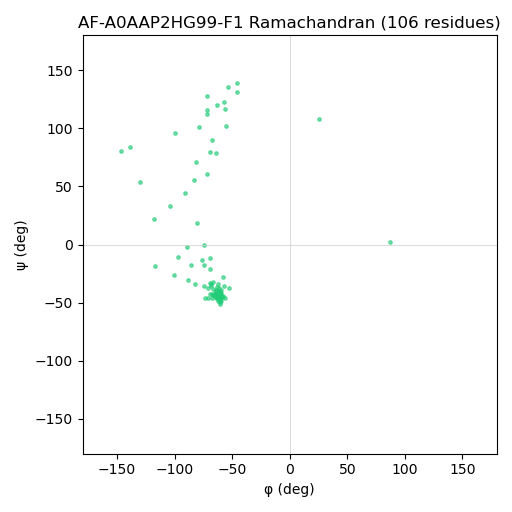0 80.62 88 ILE A O 1
ATOM 685 N N . VAL A 1 89 ? 10.299 0.393 -2.304 1.00 82.19 89 VAL A N 1
ATOM 686 C CA . VAL A 1 89 ? 11.580 1.114 -2.339 1.00 82.19 89 VAL A CA 1
ATOM 687 C C . VAL A 1 89 ? 12.744 0.130 -2.302 1.00 82.19 89 VAL A C 1
ATOM 689 O O . VAL A 1 89 ? 13.684 0.280 -3.077 1.00 82.19 89 VAL A O 1
ATOM 692 N N . TYR A 1 90 ? 12.658 -0.905 -1.463 1.00 81.38 90 TYR A N 1
ATOM 693 C CA . TYR A 1 90 ? 13.653 -1.972 -1.411 1.00 81.38 90 TYR A CA 1
ATOM 694 C C . TYR A 1 90 ? 13.784 -2.696 -2.758 1.00 81.38 90 TYR A C 1
ATOM 696 O O . TYR A 1 90 ? 14.889 -2.820 -3.274 1.00 81.38 90 TYR A O 1
ATOM 704 N N . LEU A 1 91 ? 12.671 -3.105 -3.375 1.00 77.56 91 LEU A N 1
ATOM 705 C CA . LEU A 1 91 ? 12.677 -3.780 -4.677 1.00 77.56 91 LEU A CA 1
ATOM 706 C C . LEU A 1 91 ? 13.249 -2.894 -5.789 1.00 77.56 91 LEU A C 1
ATOM 708 O O . LEU A 1 91 ? 14.035 -3.373 -6.604 1.00 77.56 91 LEU A O 1
ATOM 712 N N . LEU A 1 92 ? 12.894 -1.605 -5.817 1.00 77.62 92 LEU A N 1
ATOM 713 C CA . LEU A 1 92 ? 13.478 -0.645 -6.755 1.00 77.62 92 LEU A CA 1
ATOM 714 C C . LEU A 1 92 ? 14.984 -0.510 -6.523 1.00 77.62 92 LEU A C 1
ATOM 716 O O . LEU A 1 92 ? 15.758 -0.593 -7.472 1.00 77.62 92 LEU A O 1
ATOM 720 N N . PHE A 1 93 ? 15.410 -0.354 -5.271 1.00 78.38 93 PHE A N 1
ATOM 721 C CA . PHE A 1 93 ? 16.824 -0.257 -4.929 1.00 78.38 93 PHE A CA 1
ATOM 722 C C . PHE A 1 93 ? 17.594 -1.510 -5.368 1.00 78.38 93 PHE A C 1
ATOM 724 O O . PHE A 1 93 ? 18.631 -1.392 -6.014 1.00 78.38 93 PHE A O 1
ATOM 731 N N . SER A 1 94 ? 17.063 -2.711 -5.122 1.00 75.88 94 SER A N 1
ATOM 732 C CA . SER A 1 94 ? 17.652 -3.967 -5.598 1.00 75.88 94 SER A CA 1
ATOM 733 C C . SER A 1 94 ? 17.688 -4.074 -7.126 1.00 75.88 94 SER A C 1
ATOM 735 O O . SER A 1 94 ? 18.664 -4.582 -7.668 1.00 75.88 94 SER A O 1
ATOM 737 N N . LEU A 1 95 ? 16.677 -3.576 -7.841 1.00 71.62 95 LEU A N 1
ATOM 738 C CA . LEU A 1 95 ? 16.668 -3.559 -9.309 1.00 71.62 95 LEU A CA 1
ATOM 739 C C . LEU A 1 95 ? 17.723 -2.606 -9.890 1.00 71.62 95 LEU A C 1
ATOM 741 O O . LEU A 1 95 ? 18.398 -2.964 -10.852 1.00 71.62 95 LEU A O 1
ATOM 745 N N . PHE A 1 96 ? 17.874 -1.410 -9.315 1.00 70.25 96 PHE A N 1
ATOM 746 C CA . PHE A 1 96 ? 18.800 -0.390 -9.818 1.00 70.25 96 PHE A CA 1
ATOM 747 C C . PHE A 1 96 ? 20.250 -0.592 -9.356 1.00 70.25 96 PHE A C 1
ATOM 749 O O . PHE A 1 96 ? 21.166 -0.306 -10.120 1.00 70.25 96 PHE A O 1
ATOM 756 N N . PHE A 1 97 ? 20.467 -1.098 -8.138 1.00 65.75 97 PHE A N 1
ATOM 757 C CA . PHE A 1 97 ? 21.796 -1.219 -7.519 1.00 65.75 97 PHE A CA 1
ATOM 758 C C . PHE A 1 97 ? 22.232 -2.665 -7.238 1.00 65.75 97 PHE A C 1
ATOM 760 O O . PHE A 1 97 ? 23.422 -2.928 -7.066 1.00 65.75 97 PHE A O 1
ATOM 767 N N . GLY A 1 98 ? 21.313 -3.632 -7.209 1.00 56.31 98 GLY A N 1
ATOM 768 C CA . GLY A 1 98 ? 21.643 -5.045 -6.982 1.00 56.31 98 GLY A CA 1
ATOM 769 C C . GLY A 1 98 ? 22.293 -5.733 -8.186 1.00 56.31 98 GLY A C 1
ATOM 770 O O . GLY A 1 98 ? 22.946 -6.757 -8.014 1.00 56.31 98 GLY A O 1
ATOM 771 N N . ASN A 1 99 ? 22.179 -5.151 -9.386 1.00 52.88 99 ASN A N 1
ATOM 772 C CA . ASN A 1 99 ? 22.824 -5.659 -10.602 1.00 52.88 99 ASN A CA 1
ATOM 773 C C . ASN A 1 99 ? 24.241 -5.089 -10.830 1.00 52.88 99 ASN A C 1
ATOM 775 O O . ASN A 1 99 ? 24.924 -5.469 -11.774 1.00 52.88 99 ASN A O 1
ATOM 779 N N . SER A 1 100 ? 24.704 -4.196 -9.950 1.00 51.31 100 SER A N 1
ATOM 780 C CA . SER A 1 100 ? 26.084 -3.691 -9.896 1.00 51.31 100 SER A CA 1
ATOM 781 C C . SER A 1 100 ? 26.961 -4.539 -8.965 1.00 51.31 100 SER A C 1
ATOM 783 O O . SER A 1 100 ? 27.737 -4.021 -8.168 1.00 51.31 100 SER A O 1
ATOM 785 N N . GLN A 1 101 ? 26.848 -5.865 -9.053 1.00 51.16 101 GLN A N 1
ATOM 786 C CA . GLN A 1 101 ? 27.954 -6.732 -8.651 1.00 51.16 101 GLN A CA 1
ATOM 787 C C . GLN A 1 101 ? 29.035 -6.559 -9.729 1.00 51.16 101 GLN A C 1
ATOM 789 O O . GLN A 1 101 ? 28.771 -6.881 -10.891 1.00 51.16 101 GLN A O 1
ATOM 794 N N . PRO A 1 102 ? 30.228 -6.023 -9.417 1.00 47.88 102 PRO A N 1
ATOM 795 C CA . PRO A 1 102 ? 31.303 -6.055 -10.386 1.00 47.88 102 PRO A CA 1
ATOM 796 C C . PRO A 1 102 ? 31.608 -7.535 -10.619 1.00 47.88 102 PRO A C 1
ATOM 798 O O . PRO A 1 102 ? 31.943 -8.258 -9.681 1.00 47.88 102 PRO A O 1
ATOM 801 N N . ILE A 1 103 ? 31.472 -7.997 -11.862 1.00 53.31 103 ILE A N 1
ATOM 802 C CA . ILE A 1 103 ? 32.086 -9.246 -12.314 1.00 53.31 103 ILE A CA 1
ATOM 803 C C . ILE A 1 103 ? 33.597 -9.012 -12.214 1.00 53.31 103 ILE A C 1
ATOM 805 O O . ILE A 1 103 ? 34.272 -8.700 -13.190 1.00 53.31 103 ILE A O 1
ATOM 809 N N . VAL A 1 104 ? 34.141 -9.102 -11.002 1.00 51.28 104 VAL A N 1
ATOM 810 C CA . VAL A 1 104 ? 35.569 -9.275 -10.776 1.00 51.28 104 VAL A CA 1
ATOM 811 C C . VAL A 1 104 ? 35.816 -10.762 -10.963 1.00 51.28 104 VAL A C 1
ATOM 813 O O . VAL A 1 104 ? 36.062 -11.506 -10.018 1.00 51.28 104 VAL A O 1
ATOM 816 N N . ASN A 1 105 ? 35.728 -11.211 -12.217 1.00 49.28 105 ASN A N 1
ATOM 817 C CA . ASN A 1 105 ? 36.421 -12.421 -12.628 1.00 49.28 105 ASN A CA 1
ATOM 818 C C . ASN A 1 105 ? 37.914 -12.084 -12.612 1.00 49.28 105 ASN A C 1
ATOM 820 O O . ASN A 1 105 ? 38.513 -11.767 -13.636 1.00 49.28 105 ASN A O 1
ATOM 824 N N . GLY A 1 106 ? 38.493 -12.097 -11.411 1.00 53.69 106 GLY A N 1
ATOM 825 C CA . GLY A 1 106 ? 39.923 -11.982 -11.165 1.00 53.69 106 GLY A CA 1
ATOM 826 C C . GLY A 1 106 ? 40.660 -13.248 -11.582 1.00 53.69 106 GLY A C 1
ATOM 827 O O . GLY A 1 106 ? 41.262 -13.895 -10.737 1.00 53.69 106 GLY A O 1
ATOM 828 N N . TRP A 1 107 ? 40.583 -13.613 -12.863 1.00 51.75 107 TRP A N 1
ATOM 829 C CA . TRP A 1 107 ? 41.387 -14.671 -13.474 1.00 51.75 107 TRP A CA 1
ATOM 830 C C . TRP A 1 107 ? 41.849 -14.231 -14.867 1.00 51.75 107 TRP A C 1
ATOM 832 O O . TRP A 1 107 ? 41.229 -14.555 -15.883 1.00 51.75 107 TRP A O 1
ATOM 842 N N . LYS A 1 108 ? 42.954 -13.486 -14.893 1.00 41.34 108 LYS A N 1
ATOM 843 C CA . LYS A 1 108 ? 44.040 -13.660 -15.862 1.00 41.34 108 LYS A CA 1
ATOM 844 C C . LYS A 1 108 ? 45.327 -13.060 -15.321 1.00 41.34 108 LYS A C 1
ATOM 846 O O . LYS A 1 108 ? 45.250 -11.942 -14.770 1.00 41.34 108 LYS A O 1
#

Foldseek 3Di:
DDDPPDDPPDPPPDFLLQVLLVVLVVLLVVLVVVVVVPDPPDPPPVVVVSVVVSLVVLLVVLVVCVVVVVPSNSNSSVVNSVVVVVVVVVVVCCVVPVVPPPPPPVDD

Nearest PDB structures (foldseek):
  8ues-assembly1_1V  TM=2.785E-01  e=2.071E+00  Sus scrofa

Secondary structure (DSSP, 8-state):
--------PPP----HHHHHHHHHHHHHHHHHHHHHHS-TTS-HHHHHHHHHHHHHHHHHHHHHHHHTT-HHHHHHHHHHHHHHHHHHHHHHHHHHHTT---------

Solvent-accessible surface area (backbone atoms only — not comparable to full-atom values): 6273 Å² total; per-residue (Å²): 134,84,82,84,82,82,74,74,76,73,78,77,76,68,53,54,30,56,53,21,20,52,48,34,48,50,50,43,51,54,51,51,50,57,51,74,71,55,64,94,84,82,44,74,68,56,54,55,50,59,64,50,46,46,61,51,51,48,50,54,52,26,49,53,34,42,76,72,65,41,49,57,29,19,49,14,22,50,54,24,46,53,52,52,50,52,52,51,52,50,53,50,47,44,65,74,56,60,74,69,64,78,85,74,74,86,78,132

pLDDT: mean 70.16, std 12.46, range [38.84, 87.5]

Organism: NCBI:txid87883

Mean predicted aligned error: 12.84 Å